Protein AF-A0A920THC3-F1 (afdb_monomer)

pLDDT: mean 94.77, std 8.67, range [46.69, 98.62]

Radius of gyration: 15.74 Å; Cα contacts (8 Å, |Δi|>4): 254; chains: 1; bounding box: 38×36×40 Å

Structure (mmCIF, N/CA/C/O backbone):
data_AF-A0A920THC3-F1
#
_entry.id   AF-A0A920THC3-F1
#
loop_
_atom_site.group_PDB
_atom_site.id
_atom_site.type_symbol
_atom_site.label_atom_id
_atom_site.label_alt_id
_atom_site.label_comp_id
_atom_site.label_asym_id
_atom_site.label_entity_id
_atom_site.label_seq_id
_atom_site.pdbx_PDB_ins_code
_atom_site.Cartn_x
_atom_site.Cartn_y
_atom_site.Cartn_z
_atom_site.occupancy
_atom_site.B_iso_or_equiv
_atom_site.auth_seq_id
_atom_site.auth_comp_id
_atom_site.auth_asym_id
_atom_site.auth_atom_id
_atom_site.pdbx_PDB_model_num
ATOM 1 N N . MET A 1 1 ? -6.629 19.041 -5.137 1.00 47.25 1 MET A N 1
ATOM 2 C CA . MET A 1 1 ? -6.364 17.675 -4.641 1.00 47.25 1 MET A CA 1
ATOM 3 C C . MET A 1 1 ? -7.486 16.774 -5.147 1.00 47.25 1 MET A C 1
ATOM 5 O O . MET A 1 1 ? -8.641 17.033 -4.826 1.00 47.25 1 MET A O 1
ATOM 9 N N . LEU A 1 2 ? -7.183 15.825 -6.035 1.00 46.69 2 LEU A N 1
ATOM 10 C CA . LEU A 1 2 ? -8.173 14.883 -6.567 1.00 46.69 2 LEU A CA 1
ATOM 11 C C . LEU A 1 2 ? -8.492 13.851 -5.469 1.00 46.69 2 LEU A C 1
ATOM 13 O O . LEU A 1 2 ? -7.574 13.236 -4.935 1.00 46.69 2 LEU A O 1
ATOM 17 N N . LYS A 1 3 ? -9.768 13.689 -5.101 1.00 55.81 3 LYS A N 1
ATOM 18 C CA . LYS A 1 3 ? -10.207 12.725 -4.078 1.00 55.81 3 LYS A CA 1
ATOM 19 C C . LYS A 1 3 ? -10.789 11.484 -4.748 1.00 55.81 3 LYS A C 1
ATOM 21 O O . LYS A 1 3 ? -11.611 11.608 -5.655 1.00 55.81 3 LYS A O 1
ATOM 26 N N . SER A 1 4 ? -10.403 10.297 -4.279 1.00 64.25 4 SER A N 1
ATOM 27 C CA . SER A 1 4 ? -11.176 9.085 -4.563 1.00 64.25 4 SER A CA 1
ATOM 28 C C . SER A 1 4 ? -12.578 9.244 -3.964 1.00 64.25 4 SER A C 1
ATOM 30 O O . SER A 1 4 ? -12.723 9.674 -2.823 1.00 64.25 4 SER A O 1
ATOM 32 N N . ILE A 1 5 ? -13.611 8.929 -4.745 1.00 68.38 5 ILE A N 1
ATOM 33 C CA . ILE A 1 5 ? -15.025 9.094 -4.361 1.00 68.38 5 ILE A CA 1
ATOM 34 C C . ILE A 1 5 ? -15.626 7.844 -3.701 1.00 68.38 5 ILE A C 1
ATOM 36 O O . ILE A 1 5 ? -16.815 7.824 -3.389 1.00 68.38 5 ILE A O 1
ATOM 40 N N . ARG A 1 6 ? -14.846 6.770 -3.533 1.00 84.12 6 ARG A N 1
ATOM 41 C CA . ARG A 1 6 ? -15.331 5.497 -2.981 1.00 84.12 6 ARG A CA 1
ATOM 42 C C . ARG A 1 6 ? -14.865 5.319 -1.538 1.00 84.12 6 ARG A C 1
ATOM 44 O O . ARG A 1 6 ? -13.700 5.555 -1.238 1.00 84.12 6 ARG A O 1
ATOM 51 N N . LYS A 1 7 ? -15.777 4.858 -0.673 1.00 91.56 7 LYS A N 1
ATOM 52 C CA . LYS A 1 7 ? -15.477 4.483 0.717 1.00 91.56 7 LYS A CA 1
ATOM 53 C C . LYS A 1 7 ? -14.542 3.261 0.745 1.00 91.56 7 LYS A C 1
ATOM 55 O O . LYS A 1 7 ? -14.749 2.321 -0.027 1.00 91.56 7 LYS A O 1
ATOM 60 N N . ILE A 1 8 ? -13.559 3.276 1.642 1.00 94.19 8 ILE A N 1
ATOM 61 C CA . ILE A 1 8 ? -12.720 2.114 1.977 1.00 94.19 8 ILE A CA 1
ATOM 62 C C . ILE A 1 8 ? -13.446 1.172 2.949 1.00 94.19 8 ILE A C 1
ATOM 64 O O . ILE A 1 8 ? -14.451 1.545 3.557 1.00 94.19 8 ILE A O 1
ATOM 68 N N . GLY A 1 9 ? -12.960 -0.061 3.064 1.00 94.94 9 GLY A N 1
ATOM 69 C CA . GLY A 1 9 ? -13.463 -1.062 3.999 1.00 94.94 9 GLY A CA 1
ATOM 70 C C . GLY A 1 9 ? -12.774 -0.962 5.354 1.00 94.94 9 GLY A C 1
ATOM 71 O O . GLY A 1 9 ? -11.594 -0.637 5.429 1.00 94.94 9 GLY A O 1
ATOM 72 N N . ILE A 1 10 ? -13.508 -1.263 6.425 1.00 95.50 10 ILE A N 1
ATOM 73 C CA . ILE A 1 10 ? -12.970 -1.377 7.784 1.00 95.50 10 ILE A CA 1
ATOM 74 C C . ILE A 1 10 ? -13.533 -2.657 8.392 1.00 95.50 10 ILE A C 1
ATOM 76 O O . ILE A 1 10 ? -14.745 -2.892 8.373 1.00 95.50 10 ILE A O 1
ATOM 80 N N . ARG A 1 11 ? -12.650 -3.503 8.918 1.00 95.38 11 ARG A N 1
ATOM 81 C CA . ARG A 1 11 ? -13.034 -4.755 9.565 1.00 95.38 11 ARG A CA 1
ATOM 82 C C . ARG A 1 11 ? -13.596 -4.500 10.962 1.00 95.38 11 ARG A C 1
ATOM 84 O O . ARG A 1 11 ? -12.966 -3.836 11.777 1.00 95.38 11 ARG A O 1
ATOM 91 N N . LYS A 1 12 ? -14.766 -5.076 11.255 1.00 94.94 12 LYS A N 1
ATOM 92 C CA . LYS A 1 12 ? -15.448 -4.930 12.558 1.00 94.94 12 LYS A CA 1
ATOM 93 C C . LYS A 1 12 ? -14.784 -5.716 13.690 1.00 94.94 12 LYS A C 1
ATOM 95 O O . LYS A 1 12 ? -14.971 -5.387 14.853 1.00 94.94 12 LYS A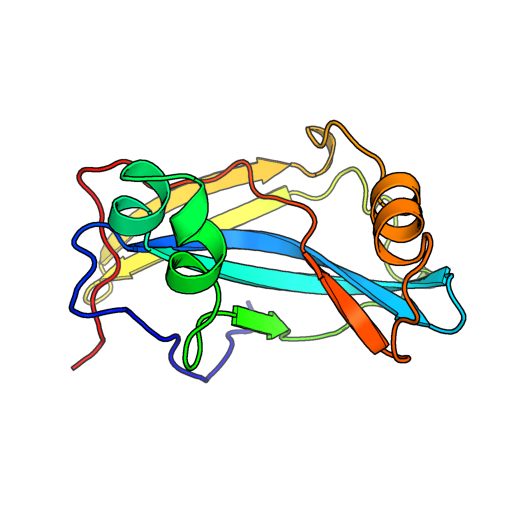 O 1
ATOM 100 N N . ASP A 1 13 ? -14.043 -6.763 13.346 1.00 96.19 13 ASP A N 1
ATOM 101 C CA . ASP A 1 13 ? -13.284 -7.611 14.267 1.00 96.19 13 ASP A CA 1
ATOM 102 C C . ASP A 1 13 ? -11.847 -7.111 14.495 1.00 96.19 13 ASP A C 1
ATOM 104 O O . ASP A 1 13 ? -11.057 -7.773 15.159 1.00 96.19 13 ASP A O 1
ATOM 108 N N . SER A 1 14 ? -11.516 -5.922 13.987 1.00 96.50 14 SER A N 1
ATOM 109 C CA . SER A 1 14 ? -10.240 -5.251 14.210 1.00 96.50 14 SER A CA 1
ATOM 110 C C . SER A 1 14 ? -10.460 -3.973 15.012 1.00 96.50 14 SER A C 1
ATOM 112 O O . SER A 1 14 ? -11.265 -3.126 14.625 1.00 96.50 14 SER A O 1
ATOM 114 N N . GLN A 1 15 ? -9.736 -3.820 16.121 1.00 95.88 15 GLN A N 1
ATOM 115 C CA . GLN A 1 15 ? -9.811 -2.620 16.966 1.00 95.88 15 GLN A CA 1
ATOM 116 C C . GLN A 1 15 ? -8.871 -1.512 16.476 1.00 95.88 15 GLN A C 1
ATOM 118 O O . GLN A 1 15 ? -9.083 -0.339 16.778 1.00 95.88 15 GLN A O 1
ATOM 123 N N . TRP A 1 16 ? -7.869 -1.867 15.668 1.00 97.31 16 TRP A N 1
ATOM 124 C CA . TRP A 1 16 ? -6.885 -0.935 15.133 1.00 97.31 16 TRP A CA 1
ATOM 125 C C . TRP A 1 16 ? -6.795 -1.089 13.616 1.00 97.31 16 TRP A C 1
ATOM 127 O O . TRP A 1 16 ? -6.215 -2.049 13.109 1.00 97.31 16 TRP A O 1
ATOM 137 N N . ASN A 1 17 ? -7.422 -0.159 12.895 1.00 97.50 17 ASN A N 1
ATOM 138 C CA . ASN A 1 17 ? -7.422 -0.101 11.437 1.00 97.50 17 ASN A CA 1
ATOM 139 C C . ASN A 1 17 ? -6.778 1.204 10.989 1.00 97.50 17 ASN A C 1
ATOM 141 O O . ASN A 1 17 ? -7.158 2.271 11.473 1.00 97.50 17 ASN A O 1
ATOM 145 N N . VAL A 1 18 ? -5.838 1.137 10.055 1.00 97.50 18 VAL A N 1
ATOM 146 C CA . VAL A 1 18 ? -5.089 2.313 9.602 1.00 97.50 18 VAL A CA 1
ATOM 147 C C . VAL A 1 18 ? -5.037 2.382 8.080 1.00 97.50 18 VAL A C 1
ATOM 149 O O . VAL A 1 18 ? -5.031 1.335 7.429 1.00 97.50 18 VAL A O 1
ATOM 152 N N . PRO A 1 19 ? -5.016 3.591 7.494 1.00 96.88 19 PRO A N 1
ATOM 153 C CA . PRO A 1 19 ? -4.577 3.756 6.124 1.00 96.88 19 PRO A CA 1
ATOM 154 C C . PRO A 1 19 ? -3.051 3.644 6.067 1.00 96.88 19 PRO A C 1
ATOM 156 O O . PRO A 1 19 ? -2.354 4.083 6.984 1.00 96.88 19 PRO A O 1
ATOM 159 N N . GLU A 1 20 ? -2.544 3.124 4.961 1.00 97.94 20 GLU A N 1
ATOM 160 C CA . GLU A 1 20 ? -1.115 3.095 4.661 1.00 97.94 20 GLU A CA 1
ATOM 161 C C . GLU A 1 20 ? -0.927 3.806 3.318 1.00 97.94 20 GLU A C 1
ATOM 163 O O . GLU A 1 20 ? -1.231 3.233 2.272 1.00 97.94 20 GLU A O 1
ATOM 168 N N . PRO A 1 21 ? -0.568 5.104 3.334 1.00 97.44 21 PRO A N 1
ATOM 169 C CA . PRO A 1 21 ? -0.413 5.913 2.129 1.00 97.44 21 PRO A CA 1
ATOM 170 C C . PRO A 1 21 ? 0.878 5.531 1.397 1.00 97.44 21 PRO A C 1
ATOM 172 O O . PRO A 1 21 ? 1.975 5.646 1.942 1.00 97.44 21 PRO A O 1
ATOM 175 N N . GLU A 1 22 ? 0.761 5.125 0.139 1.00 98.06 22 GLU A N 1
ATOM 176 C CA . GLU A 1 22 ? 1.896 4.595 -0.616 1.00 98.06 22 GLU A CA 1
ATOM 177 C C . GLU A 1 22 ? 1.946 5.159 -2.031 1.00 98.06 22 GLU A C 1
ATOM 179 O O . GLU A 1 22 ? 0.919 5.468 -2.646 1.00 98.06 22 GLU A O 1
ATOM 184 N N . LEU A 1 23 ? 3.157 5.243 -2.581 1.00 98.19 23 LEU A N 1
ATOM 185 C CA . LEU A 1 23 ? 3.304 5.262 -4.028 1.00 98.19 23 LEU A CA 1
ATOM 186 C C . LEU A 1 23 ? 3.040 3.842 -4.537 1.00 98.19 23 LEU A C 1
ATOM 188 O O . LEU A 1 23 ? 3.514 2.864 -3.965 1.00 98.19 23 LEU A O 1
ATOM 192 N N . ALA A 1 24 ? 2.283 3.718 -5.618 1.00 98.44 24 ALA A N 1
ATOM 193 C CA . ALA A 1 24 ? 2.109 2.457 -6.314 1.00 98.44 24 ALA A CA 1
ATOM 194 C C . ALA A 1 24 ? 2.710 2.557 -7.713 1.00 98.44 24 ALA A C 1
ATOM 196 O O . ALA A 1 24 ? 2.471 3.533 -8.428 1.00 98.44 24 ALA A O 1
ATOM 197 N N . ILE A 1 25 ? 3.452 1.531 -8.118 1.00 98.62 25 ILE A N 1
ATOM 198 C CA . ILE A 1 25 ? 3.947 1.377 -9.489 1.00 98.62 25 ILE A CA 1
ATOM 199 C C . ILE A 1 25 ? 2.987 0.498 -10.285 1.00 98.62 25 ILE A C 1
ATOM 201 O O . ILE A 1 25 ? 2.450 -0.477 -9.763 1.00 98.62 25 ILE A O 1
ATOM 205 N N . VAL A 1 26 ? 2.768 0.822 -11.555 1.00 98.62 26 VAL A N 1
ATOM 206 C CA . VAL A 1 26 ? 1.940 0.031 -12.474 1.00 98.62 26 VAL A CA 1
ATOM 207 C C . VAL A 1 26 ? 2.840 -0.630 -13.502 1.00 98.62 26 VAL A C 1
ATOM 209 O O . VAL A 1 26 ? 3.639 0.045 -14.149 1.00 98.62 26 VAL A O 1
ATOM 212 N N . LEU A 1 27 ? 2.711 -1.945 -13.660 1.00 98.50 27 LEU A N 1
ATOM 213 C CA . LEU A 1 27 ? 3.556 -2.729 -14.555 1.00 98.50 27 LEU A CA 1
ATOM 214 C C . LEU A 1 27 ? 2.892 -2.959 -15.916 1.00 98.50 27 LEU A C 1
ATOM 216 O O . LEU A 1 27 ? 1.709 -3.292 -15.997 1.00 98.50 27 LEU A O 1
ATOM 220 N N . TYR A 1 28 ? 3.680 -2.839 -16.984 1.00 97.94 28 TYR A N 1
ATOM 221 C CA . TYR A 1 28 ? 3.308 -3.256 -18.333 1.00 97.94 28 TYR A CA 1
ATOM 222 C C . TYR A 1 28 ? 4.506 -3.902 -19.033 1.00 97.94 28 TYR A C 1
ATOM 224 O O . TYR A 1 28 ? 5.593 -3.327 -19.077 1.00 97.94 28 TYR A O 1
ATOM 232 N N . LYS A 1 29 ? 4.325 -5.112 -19.569 1.00 96.12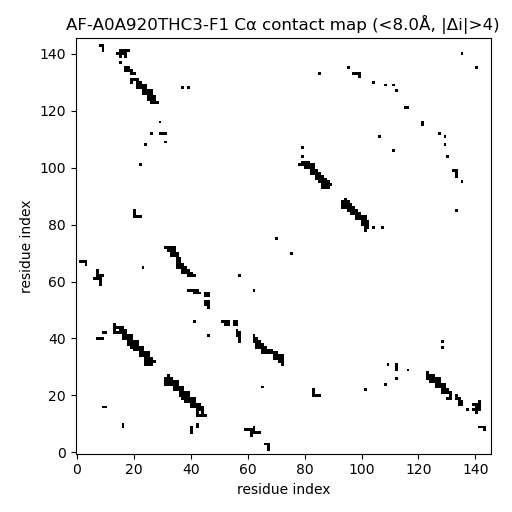 29 LYS A N 1
ATOM 233 C CA . LYS A 1 29 ? 5.365 -5.947 -20.191 1.00 96.12 29 LYS A CA 1
ATOM 234 C C . LYS A 1 29 ? 6.607 -6.106 -19.306 1.00 96.12 29 LYS A C 1
ATOM 236 O O . LYS A 1 29 ? 7.735 -6.096 -19.791 1.00 96.12 29 LYS A O 1
ATOM 241 N N . GLY A 1 30 ? 6.380 -6.221 -18.000 1.00 94.38 30 GLY A N 1
ATOM 242 C CA . GLY A 1 30 ? 7.407 -6.392 -16.973 1.00 94.38 30 GLY A CA 1
ATOM 243 C C . GLY A 1 30 ? 8.220 -5.147 -16.607 1.00 94.38 30 GLY A C 1
ATOM 244 O O . GLY A 1 30 ? 9.091 -5.238 -15.743 1.00 94.38 30 GLY A O 1
ATOM 245 N N . ALA A 1 31 ? 7.921 -3.991 -17.206 1.00 97.12 31 ALA A N 1
ATOM 246 C CA . ALA A 1 31 ? 8.526 -2.702 -16.877 1.00 97.12 31 ALA A CA 1
ATOM 247 C C . ALA A 1 31 ? 7.536 -1.789 -16.138 1.00 97.12 31 ALA A C 1
ATOM 249 O O . ALA A 1 31 ? 6.321 -1.986 -16.203 1.00 97.12 31 ALA A O 1
ATOM 250 N N . ILE A 1 32 ? 8.056 -0.766 -15.457 1.00 98.38 32 ILE A N 1
ATOM 251 C CA . ILE A 1 32 ? 7.242 0.259 -14.793 1.00 98.38 32 ILE A CA 1
ATOM 252 C C . ILE A 1 32 ? 6.666 1.202 -15.856 1.00 98.38 32 ILE A C 1
ATOM 254 O O . ILE A 1 32 ? 7.387 1.998 -16.458 1.00 98.38 32 ILE A O 1
ATOM 258 N N . LEU A 1 33 ? 5.355 1.110 -16.076 1.00 98.31 33 LEU A N 1
ATOM 259 C CA . LEU A 1 33 ? 4.599 1.985 -16.974 1.00 98.31 33 LEU A CA 1
ATOM 260 C C . LEU A 1 33 ? 4.385 3.372 -16.362 1.00 98.31 33 LEU A C 1
ATOM 262 O O . LEU A 1 33 ? 4.365 4.377 -17.072 1.00 98.31 33 LEU A O 1
ATOM 266 N N . GLY A 1 34 ? 4.165 3.421 -15.052 1.00 98.44 34 GLY A N 1
ATOM 267 C CA . GLY A 1 34 ? 3.877 4.663 -14.359 1.00 98.44 34 GLY A CA 1
ATOM 268 C C . GLY A 1 34 ? 3.530 4.467 -12.894 1.00 98.44 34 GLY A C 1
ATOM 269 O O . GLY A 1 34 ? 3.678 3.378 -12.338 1.00 98.44 34 GLY A O 1
ATOM 27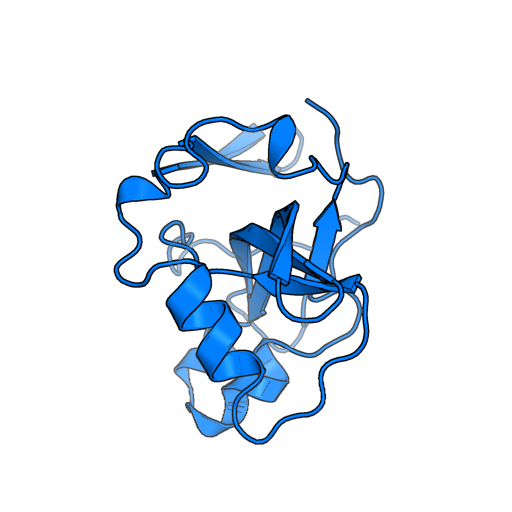0 N N . TYR A 1 35 ? 3.039 5.544 -12.298 1.00 98.56 35 TYR A N 1
ATOM 271 C CA . TYR A 1 35 ? 2.860 5.701 -10.865 1.00 98.56 35 TYR A CA 1
ATOM 272 C C . TYR A 1 35 ? 1.457 6.201 -10.535 1.00 98.56 35 TYR A C 1
ATOM 274 O O . TYR A 1 35 ? 0.840 6.955 -11.292 1.00 98.56 35 TYR A O 1
ATOM 282 N N . THR A 1 36 ? 0.945 5.800 -9.383 1.00 97.81 36 THR A N 1
ATOM 283 C CA . THR A 1 36 ? -0.343 6.251 -8.852 1.00 97.81 36 THR A CA 1
ATOM 284 C C . THR A 1 36 ? -0.300 6.240 -7.324 1.00 97.81 36 THR A C 1
ATOM 286 O O . THR A 1 36 ? 0.671 5.763 -6.739 1.00 97.81 36 THR A O 1
ATOM 289 N N . ILE A 1 37 ? -1.318 6.789 -6.662 1.00 97.31 37 ILE A N 1
ATOM 290 C CA . ILE A 1 37 ? -1.402 6.764 -5.198 1.00 97.31 37 ILE A CA 1
ATOM 291 C C . ILE A 1 37 ? -2.132 5.487 -4.785 1.00 97.31 37 ILE A C 1
ATOM 293 O O . ILE A 1 37 ? -3.157 5.132 -5.375 1.00 97.31 37 ILE A O 1
ATOM 297 N N . GLY A 1 38 ? -1.605 4.812 -3.769 1.00 97.00 38 GLY A N 1
ATOM 298 C CA . GLY A 1 38 ? -2.204 3.655 -3.119 1.00 97.00 38 GLY A CA 1
ATOM 299 C C . GLY A 1 38 ? -2.553 3.946 -1.660 1.00 97.00 38 GLY A C 1
ATOM 300 O O . GLY A 1 38 ? -1.910 4.755 -0.995 1.00 97.00 38 GLY A O 1
ATOM 301 N N . ASN A 1 39 ? -3.587 3.272 -1.169 1.00 97.12 39 ASN A N 1
ATOM 302 C CA . ASN A 1 39 ? -3.871 3.139 0.254 1.00 97.12 39 ASN A CA 1
ATOM 303 C C . ASN A 1 39 ? -4.051 1.652 0.572 1.00 97.12 39 ASN A C 1
ATOM 305 O O . ASN A 1 39 ? -5.028 1.058 0.100 1.00 97.12 39 ASN A O 1
ATOM 309 N N . ASP A 1 40 ? -3.119 1.083 1.335 1.00 97.88 40 ASP A N 1
ATOM 310 C CA . ASP A 1 40 ? -3.168 -0.296 1.830 1.00 97.88 40 ASP A CA 1
ATOM 311 C C . ASP A 1 40 ? -3.817 -0.344 3.225 1.00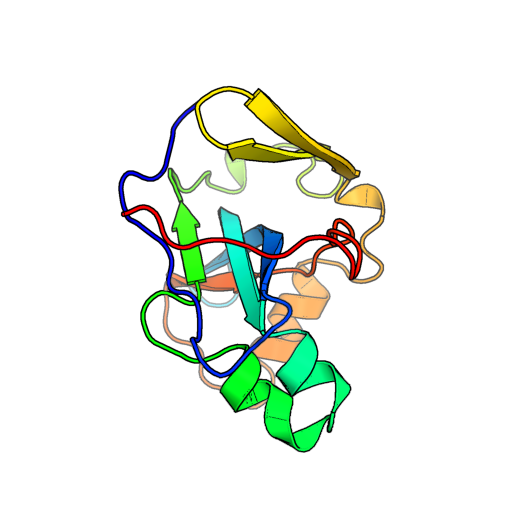 97.88 40 ASP A C 1
ATOM 313 O O . ASP A 1 40 ? -3.172 -0.228 4.270 1.00 97.88 40 ASP A O 1
ATOM 317 N N . VAL A 1 41 ? -5.146 -0.444 3.267 1.00 97.50 41 VAL A N 1
ATOM 318 C CA . VAL A 1 41 ? -5.886 -0.362 4.529 1.00 97.50 41 VAL A CA 1
ATOM 319 C C . VAL A 1 41 ? -5.662 -1.627 5.345 1.00 97.50 41 VAL A C 1
ATOM 321 O O . VAL A 1 41 ? -6.015 -2.736 4.941 1.00 97.50 41 VAL A O 1
ATOM 324 N N . SER A 1 42 ? -5.149 -1.441 6.554 1.00 97.81 42 SER A N 1
ATOM 325 C CA . SER A 1 42 ? -4.570 -2.530 7.332 1.00 97.81 42 SER A CA 1
ATOM 326 C C . SER A 1 42 ? -5.239 -2.676 8.684 1.00 97.81 42 SER A C 1
ATOM 328 O O . SER A 1 42 ? -5.282 -1.737 9.482 1.00 97.81 42 SER A O 1
ATOM 330 N N . SER A 1 43 ? -5.737 -3.878 8.967 1.00 98.06 43 SER A N 1
ATOM 331 C CA . SER A 1 43 ? -6.244 -4.262 10.285 1.00 98.06 43 SER A CA 1
ATOM 332 C C . SER A 1 43 ? -5.090 -4.682 11.198 1.00 98.06 43 SER A C 1
ATOM 334 O O . SER A 1 43 ? -4.873 -5.865 11.464 1.00 98.06 43 SER A O 1
ATOM 336 N N . ARG A 1 44 ? -4.335 -3.691 11.679 1.00 97.50 44 ARG A N 1
ATOM 337 C CA . ARG A 1 44 ? -3.096 -3.859 12.450 1.00 97.50 44 ARG A CA 1
ATOM 338 C C . ARG A 1 44 ? -3.259 -4.657 13.741 1.00 97.50 44 ARG A C 1
ATOM 340 O O . ARG A 1 44 ? -2.312 -5.323 14.143 1.00 97.50 44 ARG A O 1
ATOM 347 N N . SER A 1 45 ? -4.434 -4.645 14.383 1.00 97.38 45 SER A N 1
ATOM 348 C CA . SER A 1 45 ? -4.649 -5.506 15.559 1.00 97.38 45 SER A CA 1
ATOM 349 C C . SER A 1 45 ? -4.628 -6.995 15.198 1.00 97.38 45 SER A C 1
ATOM 351 O O . SER A 1 45 ? -4.106 -7.790 15.966 1.00 97.38 45 SER A O 1
ATOM 353 N N . ILE A 1 46 ? -5.150 -7.364 14.021 1.00 98.00 46 ILE A N 1
ATOM 354 C CA . ILE A 1 46 ? -5.126 -8.746 13.515 1.00 98.00 46 ILE A CA 1
ATOM 355 C C . ILE A 1 46 ? -3.708 -9.111 13.057 1.00 98.00 46 ILE A C 1
ATOM 357 O O . ILE A 1 46 ? -3.204 -10.181 13.387 1.00 98.00 46 ILE A O 1
ATOM 361 N N . GLU A 1 47 ? -3.048 -8.210 12.324 1.00 97.19 47 GLU A N 1
ATOM 362 C CA . GLU A 1 47 ? -1.666 -8.394 11.860 1.00 97.19 47 GLU A CA 1
ATOM 363 C C . GLU A 1 47 ? -0.681 -8.588 13.023 1.00 97.19 47 GLU A C 1
ATOM 365 O O . GLU A 1 47 ? 0.155 -9.490 12.990 1.00 97.19 47 GLU A O 1
ATOM 370 N N . GLY A 1 48 ? -0.799 -7.759 14.065 1.00 95.62 48 GLY A N 1
ATOM 371 C CA . GLY A 1 48 ? 0.081 -7.783 15.231 1.00 95.62 48 GLY A CA 1
ATOM 372 C C . GLY A 1 48 ? -0.135 -8.978 16.160 1.00 95.62 48 GLY A C 1
ATOM 373 O O . GLY A 1 48 ? 0.757 -9.294 16.944 1.00 95.62 48 GLY A O 1
ATOM 374 N N . GLU A 1 49 ? -1.285 -9.655 16.080 1.00 97.56 49 GLU A N 1
ATOM 375 C CA . GLU A 1 49 ? -1.558 -10.851 16.883 1.00 97.56 49 GLU A CA 1
ATOM 376 C C . GLU A 1 49 ? -0.728 -12.047 16.404 1.00 97.56 49 GLU A C 1
ATOM 378 O O . GLU A 1 49 ? -0.144 -12.777 17.210 1.00 97.56 49 GLU A O 1
ATOM 383 N N . ASN A 1 50 ? -0.665 -12.261 15.088 1.00 97.75 50 ASN A N 1
ATOM 384 C CA . ASN A 1 50 ? 0.104 -13.348 14.502 1.00 97.75 50 ASN A CA 1
ATOM 385 C C . ASN A 1 50 ? 0.485 -13.023 13.047 1.00 97.75 50 ASN A C 1
ATOM 387 O O . ASN A 1 50 ? -0.409 -12.744 12.245 1.00 97.75 50 ASN A O 1
ATOM 391 N N . PRO A 1 51 ? 1.763 -13.173 12.643 1.00 96.75 51 PRO A N 1
ATOM 392 C CA . PRO A 1 51 ? 2.177 -12.971 11.252 1.00 96.75 51 PRO A CA 1
ATOM 393 C C . PRO A 1 51 ? 1.401 -13.820 10.231 1.00 96.75 51 PRO A C 1
ATOM 395 O O . PRO A 1 51 ? 1.236 -13.416 9.081 1.00 96.75 51 PRO A O 1
ATOM 398 N N . LEU A 1 52 ? 0.876 -14.984 10.637 1.00 98.25 52 LEU A N 1
ATOM 399 C CA . LEU A 1 52 ? 0.046 -15.841 9.782 1.00 98.25 52 LEU A CA 1
ATOM 400 C C . LEU A 1 52 ? -1.321 -15.222 9.442 1.00 98.25 52 LEU A C 1
ATOM 402 O O . LEU A 1 52 ? -1.999 -15.697 8.530 1.00 98.25 52 LEU A O 1
ATOM 406 N N . TYR A 1 53 ? -1.739 -14.172 10.150 1.00 98.25 53 TYR A N 1
ATOM 407 C CA . TYR A 1 53 ? -3.001 -13.474 9.913 1.00 98.25 53 TYR A CA 1
ATOM 408 C C . TYR A 1 53 ? -2.868 -12.286 8.962 1.00 98.25 53 TYR A C 1
ATOM 410 O O . TYR A 1 53 ? -3.886 -11.692 8.604 1.00 98.25 53 TYR A O 1
ATOM 418 N N . LEU A 1 54 ? -1.660 -11.984 8.473 1.00 98.44 54 LEU A N 1
ATOM 419 C CA . LEU A 1 54 ? -1.424 -10.897 7.521 1.00 98.44 54 LEU A CA 1
ATOM 420 C C . LEU A 1 54 ? -2.385 -10.930 6.311 1.00 98.44 54 LEU A C 1
ATOM 422 O O . LEU A 1 54 ? -2.971 -9.890 6.011 1.00 98.44 54 LEU A O 1
ATOM 426 N N . PRO A 1 55 ? -2.670 -12.085 5.664 1.00 98.44 55 PRO A N 1
ATOM 427 C CA . PRO A 1 55 ? -3.647 -12.113 4.575 1.00 98.44 55 PRO A CA 1
ATOM 428 C C . PRO A 1 55 ? -5.049 -11.663 5.010 1.00 98.44 55 PRO A C 1
ATOM 430 O O . PRO A 1 55 ? -5.712 -10.941 4.277 1.00 98.44 55 PRO A O 1
ATOM 433 N N . GLN A 1 56 ? -5.499 -12.032 6.214 1.00 98.19 56 GLN A N 1
ATOM 434 C CA . GLN A 1 56 ? -6.808 -11.618 6.740 1.00 98.19 56 GLN A CA 1
ATOM 435 C C . GLN A 1 56 ? -6.846 -10.123 7.080 1.00 98.19 56 GLN A C 1
ATOM 437 O O . GLN A 1 56 ? -7.891 -9.484 6.927 1.00 98.19 56 GLN A O 1
ATOM 442 N N . ALA A 1 57 ? -5.712 -9.579 7.529 1.00 98.25 57 ALA A N 1
ATOM 443 C CA . ALA A 1 57 ? -5.553 -8.178 7.897 1.00 98.25 57 ALA A CA 1
ATOM 444 C C . ALA A 1 57 ? -5.448 -7.223 6.695 1.00 98.25 57 ALA A C 1
ATOM 446 O O . ALA A 1 57 ? -5.668 -6.027 6.878 1.00 98.25 57 ALA A O 1
ATOM 447 N N . LYS A 1 58 ? -5.124 -7.740 5.499 1.00 98.38 58 LYS A N 1
ATOM 448 C CA . LYS A 1 58 ? -4.874 -6.959 4.270 1.00 98.38 58 LYS A CA 1
ATOM 449 C C . LYS A 1 58 ? -5.857 -7.254 3.128 1.00 98.38 58 LYS A C 1
ATOM 451 O O . LYS A 1 58 ? -6.084 -6.407 2.269 1.00 98.38 58 LYS A O 1
ATOM 456 N N . ILE A 1 59 ? -6.462 -8.443 3.090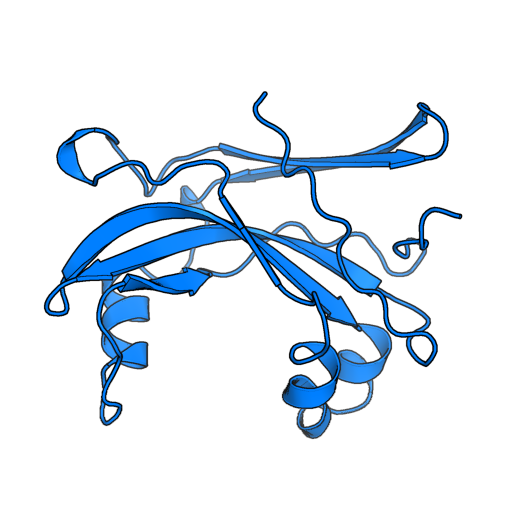 1.00 98.31 59 ILE A N 1
ATOM 457 C CA . ILE A 1 59 ? -7.326 -8.886 1.985 1.00 98.31 59 ILE A CA 1
ATOM 458 C C . ILE A 1 59 ? -8.770 -9.010 2.478 1.00 98.31 59 ILE A C 1
ATOM 460 O O . ILE A 1 59 ? -9.164 -10.010 3.079 1.00 98.31 59 ILE A O 1
ATOM 464 N N . TYR A 1 60 ? -9.572 -7.980 2.212 1.00 97.44 60 TYR A N 1
ATOM 465 C CA . TYR A 1 60 ? -11.012 -7.944 2.477 1.00 97.44 60 TYR A CA 1
ATOM 466 C C . TYR A 1 60 ? -11.698 -6.918 1.560 1.00 97.44 60 TYR A C 1
ATOM 468 O O . TYR A 1 60 ? -11.038 -6.195 0.813 1.00 97.44 60 TYR A O 1
ATOM 476 N N . ASP A 1 61 ? -13.035 -6.867 1.569 1.00 96.81 61 ASP A N 1
ATOM 477 C CA . ASP A 1 61 ? -13.779 -5.938 0.706 1.00 96.81 61 ASP A CA 1
ATOM 478 C C . ASP A 1 61 ? -13.323 -4.490 0.940 1.00 96.81 61 ASP A C 1
ATOM 480 O O . ASP A 1 61 ? -13.381 -3.988 2.064 1.00 96.81 61 ASP A O 1
ATOM 484 N N . LYS A 1 62 ? -12.882 -3.827 -0.138 1.00 95.94 62 LYS A N 1
ATOM 485 C CA . LYS A 1 62 ? -12.404 -2.432 -0.151 1.00 95.94 62 LYS A CA 1
ATOM 486 C C . LYS A 1 62 ? -11.193 -2.160 0.759 1.00 95.94 62 LYS A C 1
ATOM 488 O O . LYS A 1 62 ? -11.028 -1.026 1.206 1.00 95.94 62 LYS A O 1
ATOM 493 N N . SER A 1 63 ? -10.340 -3.156 1.004 1.00 96.50 63 SER A N 1
ATOM 494 C CA . SER A 1 63 ? -9.088 -2.975 1.759 1.00 96.50 63 SER A CA 1
ATOM 495 C C . SER A 1 63 ? -8.006 -2.199 1.001 1.00 96.50 63 SER A C 1
ATOM 497 O O . SER A 1 63 ? -7.044 -1.746 1.603 1.00 96.50 63 SER A O 1
ATOM 499 N N . CYS A 1 64 ? -8.156 -2.005 -0.311 1.00 97.00 64 CYS A N 1
ATOM 500 C CA . CYS A 1 64 ? -7.197 -1.269 -1.127 1.00 97.00 64 CYS A CA 1
ATOM 501 C C . CYS A 1 64 ? -7.906 -0.225 -1.994 1.00 97.00 64 CYS A C 1
ATOM 503 O O . CYS A 1 64 ? -8.939 -0.506 -2.614 1.00 97.00 64 CYS A O 1
ATOM 505 N N . SER A 1 65 ? -7.340 0.981 -2.068 1.00 95.75 65 SER A N 1
ATOM 506 C CA . SER A 1 65 ? -7.772 2.006 -3.022 1.00 95.75 65 SER A CA 1
ATOM 507 C C . SER A 1 65 ? -6.590 2.552 -3.809 1.00 95.75 65 SER A C 1
ATOM 509 O O . SER A 1 65 ? -5.566 2.880 -3.218 1.00 95.75 65 SER A O 1
ATOM 511 N N . ILE A 1 66 ? -6.763 2.686 -5.123 1.00 95.44 66 ILE A N 1
ATOM 512 C CA . ILE A 1 66 ? -5.728 3.128 -6.060 1.00 95.44 66 ILE A CA 1
ATOM 513 C C . ILE A 1 66 ? -6.289 4.260 -6.923 1.00 95.44 66 ILE A C 1
ATOM 515 O O . ILE A 1 66 ? -7.449 4.204 -7.342 1.00 95.44 66 ILE A O 1
ATOM 519 N N . GLY A 1 67 ? -5.484 5.284 -7.195 1.00 95.25 67 GLY A N 1
ATOM 520 C CA . GLY A 1 67 ? -5.847 6.389 -8.077 1.00 95.25 67 GLY A CA 1
ATOM 521 C C . GLY A 1 67 ? -5.329 7.729 -7.560 1.00 95.25 67 GLY A C 1
ATOM 522 O O . GLY A 1 67 ? -4.309 7.772 -6.889 1.00 95.25 67 GLY A O 1
ATOM 523 N N . PRO A 1 68 ? -5.990 8.855 -7.870 1.00 94.06 68 PRO A N 1
ATOM 524 C CA . PRO A 1 68 ? -7.118 9.005 -8.794 1.00 94.06 68 PRO A CA 1
ATOM 525 C C . PRO A 1 68 ? -6.696 8.987 -10.271 1.00 94.06 68 PRO A C 1
ATOM 527 O O . PRO A 1 68 ? -7.552 8.925 -11.148 1.00 94.06 68 PRO A O 1
ATOM 530 N N . CYS A 1 69 ? -5.397 9.046 -10.559 1.00 94.69 69 CYS A N 1
ATOM 531 C CA . CYS A 1 69 ? -4.847 9.001 -11.907 1.00 94.69 69 CYS A CA 1
ATOM 532 C C . CYS A 1 69 ? -3.587 8.133 -11.958 1.00 94.69 69 CYS A C 1
ATOM 534 O O . CYS A 1 69 ? -2.942 7.894 -10.937 1.00 94.69 69 CYS A O 1
ATOM 536 N N . LEU A 1 70 ? -3.252 7.679 -13.163 1.00 96.44 70 LEU A N 1
ATOM 537 C CA . LEU A 1 70 ? -1.964 7.081 -13.491 1.00 96.44 70 LEU A CA 1
ATOM 538 C C . LEU A 1 70 ? -1.106 8.150 -14.170 1.00 96.44 70 LEU A C 1
ATOM 540 O O . LEU A 1 70 ? -1.537 8.743 -15.160 1.00 96.44 70 LEU A O 1
ATOM 544 N N . VAL A 1 71 ? 0.094 8.380 -13.650 1.00 97.50 71 VAL A N 1
ATOM 545 C CA . VAL A 1 71 ? 1.102 9.242 -14.270 1.00 97.50 71 VAL A CA 1
ATOM 546 C C . VAL A 1 71 ? 2.141 8.344 -14.923 1.00 97.50 71 VAL A C 1
ATOM 548 O O . VAL A 1 71 ? 2.784 7.554 -14.239 1.00 97.50 71 VAL A O 1
ATOM 551 N N . ILE A 1 72 ? 2.284 8.435 -16.244 1.00 97.88 72 ILE A N 1
ATOM 552 C CA . ILE A 1 72 ? 3.274 7.645 -16.986 1.00 97.88 72 ILE A CA 1
ATOM 553 C C . ILE A 1 72 ? 4.696 8.063 -16.609 1.00 97.88 72 ILE A C 1
ATOM 555 O O . ILE A 1 72 ? 4.935 9.234 -16.297 1.00 97.88 72 ILE A O 1
ATOM 559 N N . THR A 1 73 ? 5.630 7.115 -16.650 1.00 96.88 73 THR A N 1
ATOM 560 C CA . THR A 1 73 ? 7.023 7.309 -16.220 1.00 96.88 73 THR A CA 1
ATOM 561 C C . THR A 1 73 ? 7.681 8.526 -16.878 1.00 96.88 73 THR A C 1
ATOM 563 O O . THR A 1 73 ? 8.369 9.291 -16.211 1.00 96.88 73 THR A O 1
ATOM 566 N N . GLU A 1 74 ? 7.407 8.786 -18.156 1.00 95.56 74 GLU A N 1
ATOM 567 C CA . GLU A 1 74 ? 7.974 9.912 -18.908 1.00 95.56 74 GLU A CA 1
ATOM 568 C C . GLU A 1 74 ? 7.502 11.286 -18.407 1.00 95.56 74 GLU A C 1
ATOM 570 O O . GLU A 1 74 ? 8.136 12.301 -18.688 1.00 95.56 74 GLU A O 1
ATOM 575 N N . SER A 1 75 ? 6.377 11.336 -17.688 1.00 96.62 75 SER A N 1
ATOM 576 C CA . SER A 1 75 ? 5.782 12.573 -17.164 1.00 96.62 75 SER A CA 1
ATOM 577 C C . SER A 1 75 ? 6.152 12.859 -15.707 1.00 96.62 75 SER A C 1
ATOM 579 O O . SER A 1 75 ? 5.769 13.909 -15.190 1.00 96.62 75 SER A O 1
ATOM 581 N N . LEU A 1 76 ? 6.867 11.950 -15.035 1.00 95.62 76 LEU A N 1
ATOM 582 C CA . LEU A 1 76 ? 7.224 12.076 -13.624 1.00 95.62 76 LEU A CA 1
ATOM 583 C C . LEU A 1 76 ? 8.738 11.989 -13.446 1.00 95.62 76 LEU A C 1
ATOM 585 O O . LEU A 1 76 ? 9.326 10.911 -13.456 1.00 95.62 76 LEU A O 1
ATOM 589 N N . ALA A 1 77 ? 9.368 13.145 -13.260 1.00 93.88 77 ALA A N 1
ATOM 590 C CA . ALA A 1 77 ? 10.773 13.198 -12.887 1.00 93.88 77 ALA A CA 1
ATOM 591 C C . ALA A 1 77 ? 10.948 12.801 -11.414 1.00 93.88 77 ALA A C 1
ATOM 593 O O . ALA A 1 77 ? 10.161 13.216 -10.565 1.00 93.88 77 ALA A O 1
ATOM 594 N N . HIS A 1 78 ? 12.013 12.055 -11.124 1.00 96.25 78 HIS A N 1
ATOM 595 C CA . HIS A 1 78 ? 12.439 11.685 -9.770 1.00 96.25 78 HIS A CA 1
ATOM 596 C C . HIS A 1 78 ? 11.358 11.010 -8.904 1.00 96.25 78 HIS A C 1
ATOM 598 O O . HIS A 1 78 ? 11.076 11.488 -7.800 1.00 96.25 78 HIS A O 1
ATOM 604 N N . PRO A 1 79 ? 10.737 9.904 -9.359 1.00 97.06 79 PRO A N 1
ATOM 605 C CA . PRO A 1 79 ? 9.769 9.157 -8.552 1.00 97.06 79 PRO A CA 1
ATOM 606 C C . PRO A 1 79 ? 10.357 8.650 -7.224 1.00 97.06 79 PRO A C 1
ATOM 608 O O . PRO A 1 79 ? 9.619 8.395 -6.278 1.00 97.06 79 PRO A O 1
ATOM 611 N N . GLU A 1 80 ? 11.682 8.535 -7.134 1.00 96.62 80 GLU A N 1
ATOM 612 C CA . GLU A 1 80 ? 12.426 8.213 -5.922 1.00 96.62 80 GLU A CA 1
ATOM 613 C C . GLU A 1 80 ? 12.465 9.354 -4.896 1.00 96.62 80 GLU A C 1
ATOM 615 O O . GLU A 1 80 ? 12.854 9.113 -3.762 1.00 96.62 80 GLU A O 1
ATOM 620 N N . ASN A 1 81 ? 12.029 10.575 -5.219 1.00 97.50 81 ASN A N 1
ATOM 621 C CA . ASN A 1 81 ? 12.081 11.730 -4.314 1.00 97.50 81 ASN A CA 1
ATOM 622 C C . ASN A 1 81 ? 10.779 12.556 -4.316 1.00 97.50 81 ASN A C 1
ATOM 624 O O . ASN A 1 81 ? 10.774 13.764 -4.560 1.00 97.50 81 ASN A O 1
ATOM 628 N N . LEU A 1 82 ? 9.662 11.886 -4.049 1.00 97.56 82 LEU A N 1
ATOM 629 C CA . LEU A 1 82 ? 8.332 12.463 -3.921 1.00 97.56 82 LEU A CA 1
ATOM 630 C C . LEU A 1 82 ? 7.928 12.576 -2.453 1.00 97.56 82 LEU A C 1
ATOM 632 O O . LEU A 1 82 ? 8.102 11.638 -1.677 1.00 97.56 82 LEU A O 1
ATOM 636 N N . ASN A 1 83 ? 7.302 13.698 -2.099 1.00 97.81 83 ASN A N 1
ATOM 637 C CA . ASN A 1 83 ? 6.624 13.846 -0.815 1.00 97.81 83 ASN A CA 1
ATOM 638 C C . ASN A 1 83 ? 5.289 13.085 -0.826 1.00 97.81 83 ASN A C 1
ATOM 640 O O . ASN A 1 83 ? 4.466 13.283 -1.723 1.00 97.81 83 ASN A O 1
ATOM 644 N N . ILE A 1 84 ? 5.061 12.269 0.198 1.00 97.69 84 ILE A N 1
ATOM 645 C CA . ILE A 1 84 ? 3.796 11.586 0.471 1.00 97.69 84 ILE A CA 1
ATOM 646 C C . ILE A 1 84 ? 3.202 12.219 1.722 1.00 97.69 84 ILE A C 1
ATOM 648 O O . ILE A 1 84 ? 3.865 12.308 2.750 1.00 97.69 84 ILE A O 1
ATOM 652 N N . GLU A 1 85 ? 1.944 12.636 1.646 1.00 97.75 85 GLU A N 1
ATOM 653 C CA . GLU A 1 85 ? 1.216 13.220 2.769 1.00 97.75 85 GLU A CA 1
ATOM 654 C C . GLU A 1 85 ? -0.065 12.433 3.026 1.00 97.75 85 GLU A C 1
ATOM 656 O O . GLU A 1 85 ? -0.815 12.114 2.099 1.00 97.75 85 GLU A O 1
ATOM 661 N N . CYS A 1 86 ? -0.332 12.152 4.298 1.00 97.00 86 CYS A N 1
ATOM 662 C CA . CYS A 1 86 ? -1.589 11.584 4.748 1.00 97.00 86 CYS A CA 1
ATOM 663 C C . CYS A 1 86 ? -2.279 12.550 5.688 1.00 97.00 86 CYS A C 1
ATOM 665 O O . CYS A 1 86 ? -1.684 13.061 6.632 1.00 97.00 86 CYS A O 1
ATOM 667 N N . THR A 1 87 ? -3.560 12.764 5.435 1.00 96.38 87 THR A N 1
ATOM 668 C CA . THR A 1 87 ? -4.416 13.625 6.236 1.00 96.38 87 THR A CA 1
ATOM 669 C C . THR A 1 87 ? -5.691 12.858 6.522 1.00 96.38 87 THR A C 1
ATOM 671 O O . THR A 1 87 ? -6.359 12.394 5.596 1.00 96.38 87 THR A O 1
ATOM 674 N N . ILE A 1 88 ? -6.049 12.744 7.796 1.00 95.12 88 ILE A N 1
ATOM 675 C CA . ILE A 1 88 ? -7.303 12.130 8.219 1.00 95.12 88 ILE A CA 1
ATOM 676 C C . ILE A 1 88 ? -8.125 13.178 8.951 1.00 95.12 88 ILE A C 1
ATOM 678 O O . ILE A 1 88 ? -7.645 13.845 9.871 1.00 95.12 88 ILE A O 1
ATOM 682 N N . SER A 1 89 ? -9.384 13.309 8.546 1.00 93.94 89 SER A N 1
ATOM 683 C CA . SER A 1 89 ? -10.331 14.234 9.155 1.00 93.94 89 SER A CA 1
ATOM 684 C C . SER A 1 89 ? -11.569 13.492 9.645 1.00 93.94 89 SER A C 1
ATOM 686 O O . SER A 1 89 ? -12.026 12.558 8.991 1.00 93.94 89 SER A O 1
ATOM 688 N N . ARG A 1 90 ? -12.132 13.930 10.773 1.00 92.81 90 ARG A N 1
ATOM 689 C CA . ARG A 1 90 ? -13.420 13.466 11.307 1.00 92.81 90 ARG A CA 1
ATOM 690 C C . ARG A 1 90 ? -14.307 14.670 11.560 1.00 92.81 90 ARG A C 1
ATOM 692 O O . ARG A 1 90 ? -13.875 15.610 12.220 1.00 92.81 90 ARG A O 1
ATOM 699 N N . GLU A 1 91 ? -15.512 14.660 10.995 1.00 91.50 91 GLU A N 1
ATOM 700 C CA . GLU A 1 91 ? -16.470 15.773 11.123 1.00 91.50 91 GLU A CA 1
ATOM 701 C C . GLU A 1 91 ? -15.857 17.140 10.745 1.00 91.50 91 GLU A C 1
ATOM 703 O O . GLU A 1 91 ? -16.144 18.171 11.344 1.00 91.50 91 GLU A O 1
ATOM 708 N N . GLY A 1 92 ? -14.952 17.148 9.760 1.00 90.62 92 GLY A N 1
ATOM 709 C CA . GLY A 1 92 ? -14.233 18.348 9.317 1.00 90.62 92 GLY A CA 1
ATOM 710 C C . GLY A 1 92 ? -13.018 18.743 10.167 1.00 90.62 92 GLY A C 1
ATOM 711 O O . GLY A 1 92 ? -12.249 19.599 9.738 1.00 90.62 92 GLY A O 1
ATOM 712 N N . ASN A 1 93 ? -12.786 18.098 11.312 1.00 94.69 93 ASN A N 1
ATOM 713 C CA . ASN A 1 93 ? -11.617 18.339 12.155 1.00 94.69 93 ASN A CA 1
ATOM 714 C C . ASN A 1 93 ? -10.448 17.445 11.742 1.00 94.69 93 ASN A C 1
ATOM 716 O O . ASN A 1 93 ? -10.626 16.248 11.512 1.00 94.69 93 ASN A O 1
ATOM 720 N N . LEU A 1 94 ? -9.244 18.010 11.680 1.00 95.38 94 LEU A N 1
ATOM 721 C CA . LEU A 1 94 ? -8.017 17.253 11.452 1.00 95.38 94 LEU A CA 1
ATOM 722 C C . LEU A 1 94 ? -7.693 16.397 12.683 1.00 95.38 94 LEU A C 1
ATOM 724 O O . LEU A 1 94 ? -7.526 16.938 13.772 1.00 95.38 94 LEU A O 1
ATOM 728 N N . VAL A 1 95 ? -7.590 15.079 12.505 1.00 96.38 95 VAL A N 1
ATOM 729 C CA . VAL A 1 95 ? -7.273 14.137 13.597 1.00 96.38 95 VAL A CA 1
ATOM 730 C C . VAL A 1 95 ? -5.921 13.449 13.430 1.00 96.38 95 VAL A C 1
ATOM 732 O O . VAL A 1 95 ? -5.396 12.911 14.398 1.00 96.38 95 VAL A O 1
ATOM 735 N N . PHE A 1 96 ? -5.358 13.460 12.222 1.00 96.56 96 PHE A N 1
ATOM 736 C CA . PHE A 1 96 ? -4.026 12.935 11.938 1.00 96.56 96 PHE A CA 1
ATOM 737 C C . PHE A 1 96 ? -3.459 13.614 10.690 1.00 96.56 96 PHE A C 1
ATOM 739 O O . PHE A 1 96 ? -4.177 13.775 9.698 1.00 96.56 96 PHE A O 1
ATOM 746 N N . GLN A 1 97 ? -2.184 13.994 10.736 1.00 97.38 97 GLN A N 1
ATOM 747 C CA . GLN A 1 97 ? -1.443 14.491 9.583 1.00 97.38 97 GLN A CA 1
ATOM 748 C C . GLN A 1 97 ? 0.024 14.110 9.712 1.00 97.38 97 GLN A C 1
ATOM 750 O O . GLN A 1 97 ? 0.665 14.476 10.693 1.00 97.38 97 GLN A O 1
ATOM 755 N N . GLU A 1 98 ? 0.553 13.430 8.703 1.00 98.12 98 GLU A N 1
ATOM 756 C CA . GLU A 1 98 ? 1.971 13.096 8.618 1.00 98.12 98 GLU A CA 1
ATOM 757 C C . GLU A 1 98 ? 2.453 13.148 7.170 1.00 98.12 98 GLU A C 1
ATOM 759 O O . GLU A 1 98 ? 1.676 13.002 6.221 1.00 98.12 98 GLU A O 1
ATOM 764 N N . THR A 1 99 ? 3.758 13.354 7.016 1.00 98.06 99 THR A N 1
ATOM 765 C CA . THR A 1 99 ? 4.444 13.408 5.726 1.00 98.06 99 THR A CA 1
ATOM 766 C C . THR A 1 99 ? 5.667 12.506 5.737 1.00 98.06 99 THR A C 1
ATOM 768 O O . THR A 1 99 ? 6.371 12.425 6.743 1.00 98.06 99 THR A O 1
ATOM 771 N N . THR A 1 100 ? 5.971 11.893 4.602 1.00 97.62 100 THR A N 1
ATOM 772 C CA . THR A 1 100 ? 7.206 11.144 4.364 1.00 97.62 100 THR A CA 1
ATOM 773 C C . THR A 1 100 ? 7.704 11.388 2.941 1.00 97.62 100 THR A C 1
ATOM 775 O O . THR A 1 100 ? 7.075 12.106 2.167 1.00 97.62 100 THR A O 1
ATOM 778 N N . SER A 1 101 ? 8.837 10.793 2.583 1.00 98.06 101 SER A N 1
ATOM 779 C CA . SER A 1 101 ? 9.394 10.856 1.237 1.00 98.06 101 SER A CA 1
ATOM 780 C C . SER A 1 101 ? 9.705 9.463 0.715 1.00 98.06 101 SER A C 1
ATOM 782 O O . SER A 1 101 ? 10.236 8.624 1.445 1.00 98.06 101 SER A O 1
ATOM 784 N N . THR A 1 102 ? 9.469 9.237 -0.576 1.00 98.19 102 THR A N 1
ATOM 785 C CA . THR A 1 102 ? 9.925 8.019 -1.267 1.00 98.19 102 THR A CA 1
ATOM 786 C C . THR A 1 102 ? 11.447 7.873 -1.240 1.00 98.19 102 THR A C 1
ATOM 788 O O . THR A 1 102 ? 11.947 6.766 -1.403 1.00 98.19 102 THR A O 1
ATOM 791 N N . SER A 1 103 ? 12.195 8.950 -0.966 1.00 97.75 103 SER A N 1
ATOM 792 C CA . SER A 1 103 ? 13.659 8.896 -0.838 1.00 97.75 103 SER A CA 1
ATOM 793 C C . SER A 1 103 ? 14.133 8.132 0.400 1.00 97.75 103 SER A C 1
ATOM 795 O O . SER A 1 103 ? 15.315 7.819 0.513 1.00 97.75 103 SER A O 1
ATOM 797 N N . LEU A 1 104 ? 13.214 7.813 1.317 1.00 97.44 104 LEU A N 1
ATOM 798 C CA . LEU A 1 104 ? 13.461 6.975 2.488 1.00 97.44 104 LEU A CA 1
ATOM 799 C C . LEU A 1 104 ? 13.197 5.484 2.223 1.00 97.44 104 LEU A C 1
ATOM 801 O O . LEU A 1 104 ? 13.435 4.663 3.111 1.00 97.44 104 LEU A O 1
ATOM 805 N N . LEU A 1 105 ? 12.711 5.112 1.031 1.00 96.94 105 LEU A N 1
ATOM 806 C CA . LEU A 1 105 ? 12.543 3.708 0.661 1.00 96.94 105 LEU A CA 1
ATOM 807 C C . LEU A 1 105 ? 13.898 2.996 0.651 1.00 96.94 105 LEU A C 1
ATOM 809 O O . LEU A 1 105 ? 14.879 3.464 0.078 1.00 96.94 105 LEU A O 1
ATOM 813 N N . THR A 1 106 ? 13.941 1.824 1.280 1.00 96.38 106 THR A N 1
ATOM 814 C CA . THR A 1 106 ? 15.166 1.015 1.390 1.00 96.38 106 THR A CA 1
ATOM 815 C C . THR A 1 106 ? 15.420 0.142 0.163 1.00 96.38 106 THR A C 1
ATOM 817 O O . THR A 1 106 ? 16.546 -0.305 -0.052 1.00 96.38 106 THR A O 1
ATOM 820 N N . ARG A 1 107 ? 14.382 -0.111 -0.639 1.00 97.00 107 ARG A N 1
ATOM 821 C CA . ARG A 1 107 ? 14.426 -0.894 -1.878 1.00 97.00 107 ARG A CA 1
ATOM 822 C C . ARG A 1 107 ? 13.999 -0.020 -3.047 1.00 97.00 107 ARG A C 1
ATOM 824 O O . ARG A 1 107 ? 13.092 0.796 -2.897 1.00 97.00 107 ARG A O 1
ATOM 831 N N . SER A 1 108 ? 14.632 -0.208 -4.204 1.00 97.94 108 SER A N 1
ATOM 832 C CA . SER A 1 108 ? 14.220 0.491 -5.422 1.00 97.94 108 SER A CA 1
ATOM 833 C C . SER A 1 108 ? 12.929 -0.102 -5.988 1.00 97.94 108 SER A C 1
ATOM 835 O O . SER A 1 108 ? 12.571 -1.250 -5.704 1.00 97.94 108 SER A O 1
ATOM 837 N N . PHE A 1 109 ? 12.237 0.666 -6.829 1.00 98.31 109 PHE A N 1
ATOM 838 C CA . PHE A 1 109 ? 11.028 0.194 -7.500 1.00 98.31 109 PHE A CA 1
ATOM 839 C C . PHE A 1 109 ? 11.306 -1.011 -8.405 1.00 98.31 109 PHE A C 1
ATOM 841 O O . PHE A 1 109 ? 10.490 -1.927 -8.483 1.00 98.31 109 PHE A O 1
ATOM 848 N N . GLU A 1 110 ? 12.475 -1.047 -9.044 1.00 97.94 110 GLU A N 1
ATOM 849 C CA . GLU A 1 110 ? 12.920 -2.155 -9.889 1.00 97.94 110 GLU A CA 1
ATOM 850 C C . GLU A 1 110 ? 13.190 -3.421 -9.072 1.00 97.94 110 GLU A C 1
ATOM 852 O O . GLU A 1 110 ? 12.800 -4.503 -9.511 1.00 97.94 110 GLU A O 1
ATOM 857 N N . ASP A 1 111 ? 13.798 -3.311 -7.879 1.00 98.31 111 ASP A N 1
ATOM 858 C CA . ASP A 1 111 ? 13.982 -4.459 -6.977 1.00 98.31 111 ASP A CA 1
ATOM 859 C C . ASP A 1 111 ? 12.621 -5.049 -6.593 1.00 98.31 111 ASP A C 1
ATOM 861 O O . ASP A 1 111 ? 12.381 -6.241 -6.799 1.00 98.31 111 ASP A O 1
ATOM 865 N N . LEU A 1 112 ? 11.690 -4.209 -6.132 1.00 98.31 112 LEU A N 1
ATOM 866 C CA . LEU A 1 112 ? 10.334 -4.630 -5.766 1.00 98.31 112 LEU A CA 1
ATOM 867 C C . LEU A 1 112 ? 9.595 -5.288 -6.944 1.00 98.31 112 LEU A C 1
ATOM 869 O O . LEU A 1 112 ? 9.035 -6.379 -6.800 1.00 98.31 112 LEU A O 1
ATOM 873 N N . ALA A 1 113 ? 9.635 -4.667 -8.126 1.00 98.19 113 ALA A N 1
ATOM 874 C CA . ALA A 1 113 ? 9.027 -5.211 -9.337 1.00 98.19 113 ALA A CA 1
ATOM 875 C C . ALA A 1 113 ? 9.666 -6.542 -9.763 1.00 98.19 113 ALA A C 1
ATOM 877 O O . ALA A 1 113 ? 8.966 -7.418 -10.278 1.00 98.19 113 ALA A O 1
ATOM 878 N N . SER A 1 114 ? 10.975 -6.713 -9.552 1.00 98.00 114 SER A N 1
ATOM 879 C CA . SER A 1 114 ? 11.678 -7.957 -9.870 1.00 98.00 114 SER A CA 1
ATOM 880 C C . SER A 1 114 ? 11.236 -9.104 -8.960 1.00 98.00 114 SER A C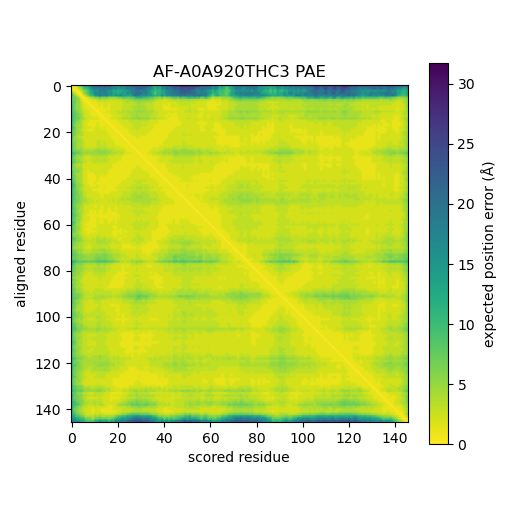 1
ATOM 882 O O . SER A 1 114 ? 10.928 -10.187 -9.458 1.00 98.00 114 SER A O 1
ATOM 884 N N . TRP A 1 115 ? 11.097 -8.856 -7.651 1.00 98.19 115 TRP A N 1
ATOM 885 C CA . TRP A 1 115 ? 10.621 -9.854 -6.691 1.00 98.19 115 TRP A CA 1
ATOM 886 C C . TRP A 1 115 ? 9.174 -10.264 -6.949 1.00 98.19 115 TRP A C 1
ATOM 888 O O . TRP A 1 115 ? 8.865 -11.450 -6.869 1.00 98.19 115 TRP A O 1
ATOM 898 N N . LEU A 1 116 ? 8.300 -9.318 -7.314 1.00 98.19 116 LEU A N 1
ATOM 899 C CA . LEU A 1 116 ? 6.908 -9.628 -7.650 1.00 98.19 116 LEU A CA 1
ATOM 900 C C . LEU A 1 116 ? 6.792 -10.565 -8.863 1.00 98.19 116 LEU A C 1
ATOM 902 O O . LEU A 1 116 ? 5.880 -11.390 -8.909 1.00 98.19 116 LEU A O 1
ATOM 906 N N . GLN A 1 117 ? 7.681 -10.420 -9.847 1.00 97.88 117 GLN A N 1
ATOM 907 C CA . GLN A 1 117 ? 7.671 -11.195 -11.094 1.00 97.88 117 GLN A CA 1
ATOM 908 C C . GLN A 1 117 ? 8.463 -12.508 -10.997 1.00 97.88 117 GLN A C 1
ATOM 910 O O . GLN A 1 117 ? 8.282 -13.416 -11.814 1.00 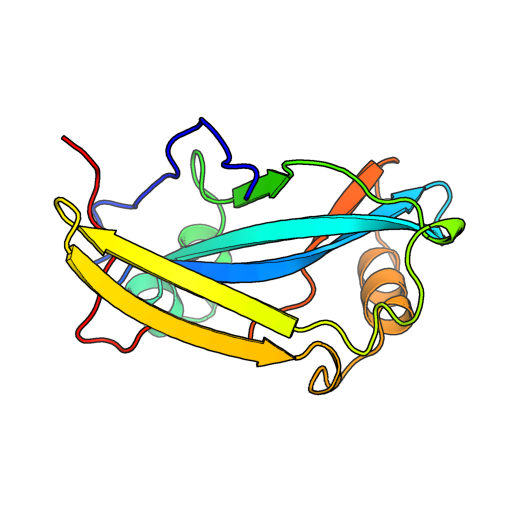97.88 117 GLN A O 1
ATOM 915 N N . LEU A 1 118 ? 9.346 -12.636 -10.005 1.00 97.94 118 LEU A N 1
ATOM 916 C CA . LEU A 1 118 ? 10.169 -13.821 -9.817 1.00 97.94 118 LEU A CA 1
ATOM 917 C C . LEU A 1 118 ? 9.289 -15.038 -9.493 1.00 97.94 118 LEU A C 1
ATOM 919 O O . LEU A 1 118 ? 8.604 -15.080 -8.476 1.00 97.94 118 LEU A O 1
ATOM 923 N N . HIS A 1 119 ? 9.317 -16.044 -10.373 1.00 97.56 119 HIS A N 1
ATOM 924 C CA . HIS A 1 119 ? 8.487 -17.255 -10.281 1.00 97.56 119 HIS A CA 1
ATOM 925 C C . HIS A 1 119 ? 6.970 -17.000 -10.209 1.00 97.56 119 HIS A C 1
ATOM 927 O O . HIS A 1 119 ? 6.216 -17.881 -9.797 1.00 97.56 119 HIS A O 1
ATOM 933 N N . ASN A 1 120 ? 6.506 -15.833 -10.657 1.00 97.69 120 ASN A N 1
ATOM 934 C CA . ASN A 1 120 ? 5.107 -15.447 -10.566 1.00 97.69 120 ASN A CA 1
ATOM 935 C C . ASN A 1 120 ? 4.666 -14.735 -11.849 1.00 97.69 120 ASN A C 1
ATOM 937 O O . ASN A 1 120 ? 5.218 -13.708 -12.237 1.00 97.69 120 ASN A O 1
ATOM 941 N N . ARG A 1 121 ? 3.657 -15.285 -12.533 1.00 96.06 121 ARG A N 1
ATOM 942 C CA . ARG A 1 121 ? 3.090 -14.635 -13.719 1.00 96.06 121 ARG A CA 1
ATOM 943 C C . ARG A 1 121 ? 2.171 -13.502 -13.272 1.00 96.06 121 ARG A C 1
ATOM 945 O O . ARG A 1 121 ? 1.089 -13.753 -12.752 1.00 96.06 121 ARG A O 1
ATOM 952 N N . VAL A 1 122 ? 2.574 -12.274 -13.569 1.00 96.19 122 VAL A N 1
ATOM 953 C CA . VAL A 1 122 ? 1.840 -11.058 -13.212 1.00 96.19 122 VAL A CA 1
ATOM 954 C C . VAL A 1 122 ? 1.019 -10.565 -14.414 1.00 96.19 122 VAL A C 1
ATOM 956 O O . VAL A 1 122 ? 1.572 -10.446 -15.509 1.00 96.19 122 VAL A O 1
ATOM 959 N N . PRO A 1 123 ? -0.295 -10.308 -14.270 1.00 97.88 123 PRO A N 1
ATOM 960 C CA . PRO A 1 123 ? -1.097 -9.698 -15.326 1.00 97.88 123 PRO A CA 1
ATOM 961 C C . PRO A 1 123 ? -0.618 -8.290 -15.693 1.00 97.88 123 PRO A C 1
ATOM 963 O O . PRO A 1 123 ? -0.125 -7.541 -14.849 1.00 97.88 123 PRO A O 1
ATOM 966 N N . GLU A 1 124 ? -0.843 -7.905 -16.946 1.00 97.81 124 GLU A N 1
ATOM 967 C CA . GLU A 1 124 ? -0.617 -6.531 -17.392 1.00 97.81 124 GLU A CA 1
ATOM 968 C C . GLU A 1 124 ? -1.466 -5.545 -16.586 1.00 97.81 124 GLU A C 1
ATOM 970 O O . GLU A 1 124 ? -2.599 -5.855 -16.215 1.00 97.81 124 GLU A O 1
ATOM 975 N N . MET A 1 125 ? -0.923 -4.349 -16.352 1.00 97.38 125 MET A N 1
ATOM 976 C CA . MET A 1 125 ? -1.525 -3.293 -15.529 1.00 97.38 125 MET A CA 1
ATOM 977 C C . MET A 1 125 ? -1.618 -3.622 -14.032 1.00 97.38 125 MET A C 1
ATOM 979 O O . MET A 1 125 ? -2.311 -2.917 -13.298 1.00 97.38 125 MET A O 1
ATOM 983 N N . THR A 1 126 ? -0.914 -4.652 -13.549 1.00 98.25 126 THR A N 1
ATOM 984 C CA . THR A 1 126 ? -0.821 -4.911 -12.104 1.00 98.25 126 THR A CA 1
ATOM 985 C C . THR A 1 126 ? -0.193 -3.715 -11.396 1.00 98.25 126 THR A C 1
ATOM 987 O O . THR A 1 126 ? 0.848 -3.210 -11.819 1.00 98.25 126 THR A O 1
ATOM 990 N N . SER A 1 127 ? -0.825 -3.277 -10.308 1.00 98.12 127 SER A N 1
ATOM 991 C CA . SER A 1 127 ? -0.288 -2.258 -9.409 1.00 98.12 127 SER A CA 1
ATOM 992 C C . SER A 1 127 ? 0.420 -2.913 -8.225 1.00 98.12 127 SER A C 1
ATOM 994 O O . SER A 1 127 ? -0.128 -3.824 -7.609 1.00 98.12 127 SER A O 1
ATOM 996 N N . LEU A 1 128 ? 1.615 -2.429 -7.900 1.00 98.50 128 LEU A N 1
ATOM 997 C CA . LEU A 1 128 ? 2.391 -2.828 -6.732 1.00 98.50 128 LEU A CA 1
ATOM 998 C C . LEU A 1 128 ? 2.551 -1.621 -5.808 1.00 98.50 128 LEU A C 1
ATOM 1000 O O . LEU A 1 128 ? 3.136 -0.617 -6.210 1.00 98.50 128 LEU A O 1
ATOM 1004 N N . LEU A 1 129 ? 2.019 -1.726 -4.592 1.00 98.50 129 LEU A N 1
ATOM 1005 C CA . LEU A 1 129 ? 2.193 -0.740 -3.530 1.00 98.50 129 LEU A CA 1
ATOM 1006 C C . LEU A 1 129 ? 3.584 -0.939 -2.888 1.00 98.50 129 LEU A C 1
ATOM 1008 O O . LEU A 1 129 ? 4.023 -2.080 -2.714 1.00 98.50 129 LEU A O 1
ATOM 1012 N N . THR A 1 130 ? 4.335 0.147 -2.668 1.00 98.38 130 THR A N 1
ATOM 1013 C CA . THR A 1 130 ? 5.793 0.094 -2.417 1.00 98.38 130 THR A CA 1
ATOM 1014 C C . THR A 1 130 ? 6.210 0.138 -0.942 1.00 98.38 130 THR A C 1
ATOM 1016 O O . THR A 1 130 ? 7.398 0.250 -0.643 1.00 98.38 130 THR A O 1
ATOM 1019 N N . GLY A 1 131 ? 5.259 0.053 -0.024 1.00 97.12 131 GLY A N 1
ATOM 1020 C CA . GLY A 1 131 ? 5.407 0.252 1.412 1.00 97.12 131 GLY A CA 1
ATOM 1021 C C . GLY A 1 131 ? 5.163 1.698 1.856 1.00 97.12 131 GLY A C 1
ATOM 1022 O O . GLY A 1 131 ? 5.378 2.654 1.105 1.00 97.12 131 GLY A O 1
ATOM 1023 N N . THR A 1 132 ? 4.752 1.849 3.118 1.00 96.19 132 THR A N 1
ATOM 1024 C CA . THR A 1 132 ? 4.563 3.136 3.803 1.00 96.19 132 THR A CA 1
ATOM 1025 C C . THR A 1 132 ? 5.582 3.335 4.932 1.00 96.19 132 THR A C 1
ATOM 1027 O O . THR A 1 132 ? 6.052 2.380 5.551 1.00 96.19 132 THR A O 1
ATOM 1030 N N . ALA A 1 133 ? 5.869 4.597 5.253 1.00 93.62 133 ALA A N 1
ATOM 1031 C CA . ALA A 1 133 ? 6.515 5.004 6.506 1.00 93.62 133 ALA A CA 1
ATOM 1032 C C . ALA A 1 133 ? 5.579 5.821 7.418 1.00 93.62 133 ALA A C 1
ATOM 1034 O O . ALA A 1 133 ? 5.984 6.234 8.499 1.00 93.62 133 ALA A O 1
ATOM 1035 N N . ILE A 1 134 ? 4.340 6.058 6.979 1.00 96.94 134 ILE A N 1
ATOM 1036 C CA . ILE A 1 134 ? 3.299 6.745 7.742 1.00 96.94 134 ILE A CA 1
ATOM 1037 C C . ILE A 1 134 ? 2.348 5.687 8.284 1.00 96.94 134 ILE A C 1
ATOM 1039 O O . ILE A 1 134 ? 1.703 4.971 7.512 1.00 96.94 134 ILE A O 1
ATOM 1043 N N . VAL A 1 135 ? 2.258 5.605 9.608 1.00 94.62 135 VAL A N 1
ATOM 1044 C CA . VAL A 1 135 ? 1.380 4.671 10.312 1.00 94.62 135 VAL A CA 1
ATOM 1045 C C . VAL A 1 135 ? 0.799 5.394 11.524 1.00 94.62 135 VAL A C 1
ATOM 1047 O O . VAL A 1 135 ? 1.535 5.638 12.481 1.00 94.62 135 VAL A O 1
ATOM 1050 N N . PRO A 1 136 ? -0.507 5.718 11.527 1.00 96.12 136 PRO A N 1
ATOM 1051 C CA . PRO A 1 136 ? -1.156 6.251 12.714 1.00 96.12 136 PRO A CA 1
ATOM 1052 C C . PRO A 1 136 ? -0.932 5.363 13.949 1.00 96.12 136 PRO A C 1
ATOM 1054 O O . PRO A 1 136 ? -0.962 4.133 13.829 1.00 96.12 136 PRO A O 1
ATOM 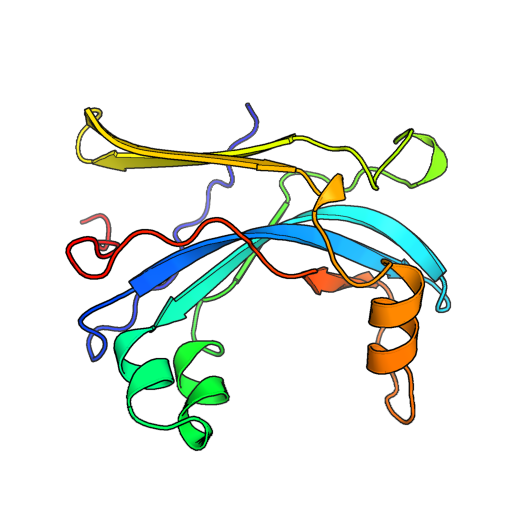1057 N N . PRO A 1 137 ? -0.735 5.957 15.137 1.00 94.50 137 PRO A N 1
ATOM 1058 C CA . PRO A 1 137 ? -0.368 5.212 16.336 1.00 94.50 137 PRO A CA 1
ATOM 1059 C C . PRO A 1 137 ? -1.546 4.370 16.882 1.00 94.50 137 PRO A C 1
ATOM 1061 O O . PRO A 1 137 ? -2.686 4.558 16.446 1.00 94.50 137 PRO A O 1
ATOM 1064 N N . PRO A 1 138 ? -1.314 3.434 17.825 1.00 92.81 138 PRO A N 1
ATOM 1065 C CA . PRO A 1 138 ? -2.341 2.507 18.326 1.00 92.81 138 PRO A CA 1
ATOM 1066 C C . PRO A 1 138 ? -3.574 3.156 18.975 1.00 92.81 138 PRO A C 1
ATOM 1068 O O . PRO A 1 138 ? -4.640 2.546 19.019 1.00 92.81 138 PRO A O 1
ATOM 1071 N N . GLU A 1 139 ? -3.458 4.384 19.482 1.00 93.69 139 GLU A N 1
ATOM 1072 C CA . GLU A 1 139 ? -4.573 5.181 20.007 1.00 93.69 139 GLU A CA 1
ATOM 1073 C C . GLU A 1 139 ? -5.519 5.719 18.916 1.00 93.69 139 GLU A C 1
ATOM 1075 O O . GLU A 1 139 ? -6.607 6.217 19.220 1.00 93.69 139 GLU A O 1
ATOM 1080 N N . PHE A 1 140 ? -5.130 5.613 17.644 1.00 95.56 140 PHE A N 1
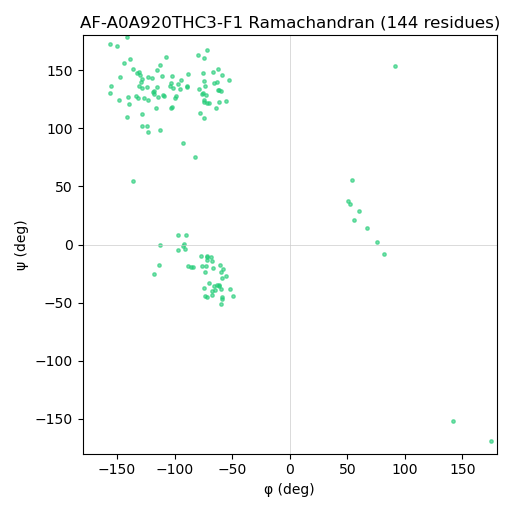ATOM 1081 C CA . PHE A 1 140 ? -5.940 5.974 16.489 1.00 95.56 140 PHE A CA 1
ATOM 1082 C C . PHE A 1 140 ? -6.531 4.725 15.818 1.00 95.56 140 PHE A C 1
ATOM 1084 O O . PHE A 1 140 ? -5.872 3.704 15.688 1.00 95.56 140 PHE A O 1
ATOM 1091 N N . THR A 1 141 ? -7.754 4.818 15.287 1.00 96.50 141 THR A N 1
ATOM 1092 C CA . THR A 1 141 ? -8.328 3.791 14.398 1.00 96.50 141 THR A CA 1
ATOM 1093 C C . THR A 1 141 ? -9.256 4.432 13.371 1.00 96.50 141 THR A C 1
ATOM 1095 O O . THR A 1 141 ? -9.937 5.414 13.669 1.00 96.50 141 THR A O 1
ATOM 1098 N N . LEU A 1 142 ? -9.300 3.928 12.143 1.00 95.44 142 LEU A N 1
ATOM 1099 C CA . LEU A 1 142 ? -10.283 4.373 11.161 1.00 95.44 142 LEU A CA 1
ATOM 1100 C C . LEU A 1 142 ? -11.697 4.037 11.646 1.00 95.44 142 LEU A C 1
ATOM 1102 O O . LEU A 1 142 ? -11.946 2.958 12.182 1.00 95.44 142 LEU A O 1
ATOM 1106 N N . LEU A 1 143 ? -12.624 4.968 11.428 1.00 91.31 143 LEU A N 1
ATOM 1107 C CA . LEU A 1 143 ? -14.043 4.787 11.716 1.00 91.31 143 LEU A CA 1
ATOM 1108 C C . LEU A 1 143 ? -14.807 4.716 10.401 1.00 91.31 143 LEU A C 1
ATOM 1110 O O . LEU A 1 143 ? -14.444 5.373 9.426 1.00 91.31 143 LEU A O 1
ATOM 1114 N N . GLN A 1 144 ? -15.849 3.894 10.374 1.00 81.62 144 GLN A N 1
ATOM 1115 C CA . GLN A 1 144 ? -16.737 3.831 9.228 1.00 81.62 144 GLN A CA 1
ATOM 1116 C C . GLN A 1 144 ? -17.600 5.096 9.215 1.00 81.62 144 GLN A C 1
ATOM 1118 O O . GLN A 1 144 ? -18.208 5.425 10.229 1.00 81.62 144 GLN A O 1
ATOM 1123 N N . ASP A 1 145 ? -17.650 5.792 8.078 1.00 71.31 145 ASP A N 1
ATOM 1124 C CA . ASP A 1 145 ? -18.624 6.866 7.874 1.00 71.31 145 ASP A CA 1
ATOM 1125 C C . ASP A 1 145 ? -20.037 6.274 7.968 1.00 71.31 145 ASP A C 1
ATOM 1127 O O . ASP A 1 145 ? -20.348 5.361 7.182 1.00 71.31 145 ASP A O 1
ATOM 1131 N N . GLU A 1 146 ? -20.863 6.803 8.877 1.00 56.16 146 GLU A N 1
ATOM 1132 C CA . GLU A 1 146 ? -22.301 6.496 8.964 1.00 56.16 146 GLU A CA 1
ATOM 1133 C C . GLU A 1 146 ? -23.034 6.709 7.620 1.00 56.16 146 GLU A C 1
ATOM 1135 O O . GLU A 1 146 ? -22.571 7.506 6.758 1.00 56.16 146 GLU A O 1
#

Nearest PDB structures (foldseek):
  3bqb-assembly1_A  TM=9.860E-01  e=6.907E-13  Saccharolobus solfataricus P2
  3bqb-assembly1_X  TM=9.870E-01  e=1.089E-12  Saccharolobus solfataricus P2
  2q19-assembly1_X  TM=9.868E-01  e=2.280E-12  Saccharolobus solfataricus P2
  2q1d-assembly1_X  TM=9.868E-01  e=2.413E-12  Saccharolobus solfataricus P2
  4dbf-assembly1_B  TM=8.782E-01  e=2.629E-05  Corynebacterium glutamicum

Mean predicted aligned error: 3.38 Å

Solvent-accessible surface area (backbone atoms only — not comparable to full-atom values): 8806 Å² total; per-residue (Å²): 134,86,72,75,91,70,83,72,44,80,64,90,93,33,86,24,31,40,66,25,59,21,57,17,42,26,30,44,94,89,39,77,48,22,37,30,40,26,31,54,29,31,24,49,50,45,29,72,73,36,77,88,33,40,61,71,23,48,61,56,77,47,17,62,51,77,35,81,55,79,46,45,48,94,78,49,82,60,75,56,66,37,82,47,74,47,78,43,66,57,99,86,41,83,75,46,76,54,74,51,48,45,63,71,56,91,66,54,73,65,58,56,54,47,59,64,46,56,99,35,93,72,64,77,66,42,72,46,71,70,65,56,92,58,69,77,54,87,95,47,53,72,74,82,82,129

Foldseek 3Di:
DDDDPDDADDDPPAPAKWWFWFWKFWDAPLDGQFIWIKTQIFSVRQCVVDVVCRCVGRDDVRRMDIDPDTDGPVRDPPQQFDKIWDWDDDPNHTDDIDIDTSVPQPDDPSRVSCVCVVVDDDDHGDMDTRGHPDTDDRVDHDDGDD

Sequence (146 aa):
MLKSIRKIGIRKDSQWNVPEPELAIVLYKGAILGYTIGNDVSSRSIEGENPLYLPQAKIYDKSCSIGPCLVITESLAHPENLNIECTISREGNLVFQETTSTSLLTRSFEDLASWLQLHNRVPEMTSLLTGTAIVPPPEFTLLQDE

Secondary structure (DSSP, 8-state):
-PPP-SPPP--TT-S-EE--EEEEEEEETTEEEEEEEEEE-EEHHHHHH-GGGHHHHH-STT-EEEEEEEEEGGG-S-GGG-EEEEEEEETTEEEEEEEEEGGG-SS-HHHHHHHHHTT--PPTT-EEE---S----TT-------